Protein AF-A0A1J5GY07-F1 (afdb_monomer_lite)

Secondary structure (DSSP, 8-state):
-PPP--HHHHHHHHHHHHHHHS--TT----SEEEEEE-TTS-HHHHHHHHHHHHT--PEEEEHHHHH-GGGS-HHHHHHHHHHHHHHHHHHH-S---EEEE--SSSEEEEEE----S----

Radius of gyration: 14.91 Å; chains: 1; bounding box: 39×32×34 Å

Foldseek 3Di:
DDDDADPVLLVVVVCLQVVQADDDPPDDRDQKDWDWDFPPPCNVVNVVVSCVVQVEDEAEDEVCCLPDPVVPHSVVVVVVSLVVQLVCCQPVVDAYWHWYAYPDGIRTRTTRGRGYDDPPD

Sequence (121 aa):
MSYYISPRFLDKLAVHLVKNFMRLPNVSVPLLLGIHGGKGEGKSFQCELAFKKLGIDPIRMSGGEMASPDAGDPARLLRMRYREAAALVKVRGKMCALLINMMNRFASLSMRLVLRGCHYD

pLDDT: mean 77.96, std 18.26, range [32.28, 95.75]

Structure (mmCIF, N/CA/C/O backbone):
data_AF-A0A1J5GY07-F1
#
_entry.id   AF-A0A1J5GY07-F1
#
loop_
_atom_site.group_PDB
_atom_site.id
_atom_site.type_symbol
_atom_site.label_atom_id
_atom_site.label_alt_id
_atom_site.label_comp_id
_atom_site.label_asym_id
_atom_site.label_entity_id
_atom_site.label_seq_id
_atom_site.pdbx_PDB_ins_code
_atom_site.Cartn_x
_atom_site.Cartn_y
_atom_site.Cartn_z
_atom_site.occupancy
_atom_site.B_iso_or_equiv
_atom_site.auth_seq_id
_atom_site.auth_comp_id
_atom_site.auth_asym_id
_atom_site.auth_atom_id
_atom_site.pdbx_PDB_model_num
ATOM 1 N N . MET A 1 1 ? 14.319 7.790 15.979 1.00 54.88 1 MET A N 1
ATOM 2 C CA . MET A 1 1 ? 14.069 8.858 14.984 1.00 54.88 1 MET A CA 1
ATOM 3 C C . MET A 1 1 ? 12.589 8.890 14.647 1.00 54.88 1 MET A C 1
ATOM 5 O O . MET A 1 1 ? 12.035 7.839 14.347 1.00 54.88 1 MET A O 1
ATOM 9 N N . SER A 1 2 ? 11.953 10.059 14.744 1.00 82.06 2 SER A N 1
ATOM 10 C CA . SER A 1 2 ? 10.563 10.259 14.319 1.00 82.06 2 SER A CA 1
ATOM 11 C C . SER A 1 2 ? 10.570 10.800 12.891 1.00 82.06 2 SER A C 1
ATOM 13 O O . SER A 1 2 ? 11.166 11.844 12.640 1.00 82.06 2 SER A O 1
ATOM 15 N N . TYR A 1 3 ? 9.971 10.067 11.954 1.00 93.38 3 TYR A N 1
ATOM 16 C CA . TYR A 1 3 ? 9.820 10.513 10.571 1.00 93.38 3 TYR A CA 1
ATOM 17 C C . TYR A 1 3 ? 8.454 11.172 10.379 1.00 93.38 3 TYR A C 1
ATOM 19 O O . TYR A 1 3 ? 7.445 10.693 10.900 1.00 93.38 3 TYR A O 1
ATOM 27 N N . TYR A 1 4 ? 8.417 12.254 9.606 1.00 94.12 4 TYR A N 1
ATOM 28 C CA . TYR A 1 4 ? 7.178 12.944 9.265 1.00 94.12 4 TYR A CA 1
ATOM 29 C C . TYR A 1 4 ? 6.418 12.206 8.153 1.00 94.12 4 TYR A C 1
ATOM 31 O O . TYR A 1 4 ? 7.007 11.780 7.160 1.00 94.12 4 TYR A O 1
ATOM 39 N N . ILE A 1 5 ? 5.098 12.098 8.310 1.00 93.75 5 ILE A N 1
ATOM 40 C CA . ILE A 1 5 ? 4.174 11.610 7.282 1.00 93.75 5 ILE A CA 1
ATOM 41 C C . ILE A 1 5 ? 3.252 12.772 6.942 1.00 93.75 5 ILE A C 1
ATOM 43 O O . ILE A 1 5 ? 2.648 13.355 7.844 1.00 93.75 5 ILE A O 1
ATOM 47 N N . SER A 1 6 ? 3.119 13.096 5.657 1.00 94.19 6 SER A N 1
ATOM 48 C CA . SER A 1 6 ? 2.181 14.126 5.223 1.00 94.19 6 SER A CA 1
ATOM 49 C C . SER A 1 6 ? 0.751 13.725 5.617 1.00 94.19 6 SER A C 1
ATOM 51 O O . SER A 1 6 ? 0.307 12.643 5.219 1.00 94.19 6 SER A O 1
ATOM 53 N N . PRO A 1 7 ? -0.004 14.572 6.344 1.00 95.75 7 PRO A N 1
ATOM 54 C CA . PRO A 1 7 ? -1.378 14.268 6.738 1.00 95.75 7 PRO A CA 1
ATOM 55 C C . PRO A 1 7 ? -2.259 13.928 5.537 1.00 95.75 7 PRO A C 1
ATOM 57 O O . PRO A 1 7 ? -2.920 12.898 5.527 1.0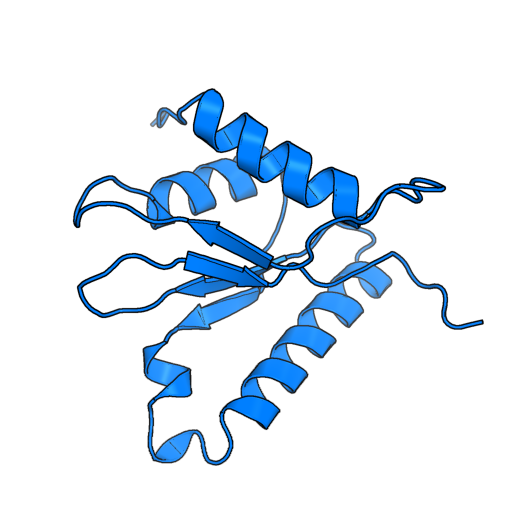0 95.75 7 PRO A O 1
ATOM 60 N N . ARG A 1 8 ? -2.152 14.707 4.451 1.00 94.38 8 ARG A N 1
ATOM 61 C CA . ARG A 1 8 ? -2.902 14.462 3.208 1.00 94.38 8 ARG A CA 1
ATOM 62 C C . ARG A 1 8 ? -2.603 13.093 2.600 1.00 94.38 8 ARG A C 1
ATOM 64 O O . ARG A 1 8 ? -3.497 12.457 2.048 1.00 94.38 8 ARG A O 1
ATOM 71 N N . PHE A 1 9 ? -1.347 12.657 2.675 1.00 91.62 9 PHE A N 1
ATOM 72 C CA . PHE A 1 9 ? -0.931 11.355 2.169 1.00 91.62 9 PHE A CA 1
ATOM 73 C C . PHE A 1 9 ? -1.519 10.225 3.014 1.00 91.62 9 PHE A C 1
ATOM 75 O O . PHE A 1 9 ? -2.118 9.295 2.473 1.00 91.62 9 PHE A O 1
ATOM 82 N N . LEU A 1 10 ? -1.385 10.341 4.339 1.00 94.00 10 LEU A N 1
ATOM 83 C CA . LEU A 1 10 ? -1.932 9.378 5.286 1.00 94.00 10 LEU A CA 1
ATOM 84 C C . LEU A 1 10 ? -3.451 9.265 5.144 1.00 94.00 10 LEU A C 1
ATOM 86 O O . LEU A 1 10 ? -3.954 8.152 5.055 1.00 94.00 10 LEU A O 1
ATOM 90 N N . ASP A 1 11 ? -4.160 10.390 5.049 1.00 95.06 11 ASP A N 1
ATOM 91 C CA . ASP A 1 11 ? -5.617 10.421 4.915 1.00 95.06 11 ASP A CA 1
ATOM 92 C C . ASP A 1 11 ? -6.074 9.720 3.637 1.00 95.06 11 ASP A C 1
ATOM 94 O O . ASP A 1 11 ? -6.954 8.861 3.672 1.00 95.06 11 ASP A O 1
ATOM 98 N N . LYS A 1 12 ? -5.454 10.032 2.492 1.00 92.31 12 LYS A N 1
ATOM 99 C CA . LYS A 1 12 ? -5.799 9.390 1.215 1.00 92.31 12 LYS A CA 1
ATOM 100 C C . LYS A 1 12 ? -5.547 7.885 1.252 1.00 92.31 12 LYS A C 1
ATOM 102 O O . LYS A 1 12 ? -6.405 7.123 0.806 1.00 92.31 12 LYS A O 1
ATOM 107 N N . LEU A 1 13 ? -4.407 7.463 1.799 1.00 90.81 13 LEU A N 1
ATOM 108 C CA . LEU A 1 13 ? -4.059 6.050 1.919 1.00 90.81 13 LEU A CA 1
ATOM 109 C C . LEU A 1 13 ? -5.014 5.318 2.874 1.00 90.81 13 LEU A C 1
ATOM 111 O O . LEU A 1 13 ? -5.564 4.279 2.516 1.00 90.81 13 LEU A O 1
ATOM 115 N N . ALA A 1 14 ? -5.244 5.875 4.063 1.00 92.19 14 ALA A N 1
ATOM 116 C CA . ALA A 1 14 ? -6.090 5.288 5.096 1.00 92.19 14 ALA A CA 1
ATOM 117 C C . ALA A 1 14 ? -7.553 5.195 4.648 1.00 92.19 14 ALA A C 1
ATOM 119 O O . ALA A 1 14 ? -8.166 4.140 4.786 1.00 92.19 14 ALA A O 1
ATOM 120 N N . 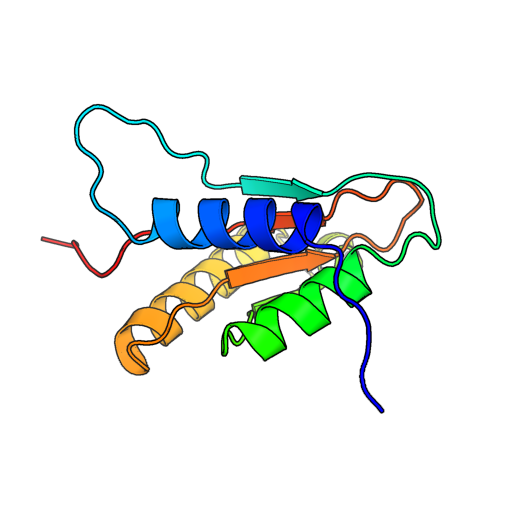VAL A 1 15 ? -8.104 6.251 4.040 1.00 93.12 15 VAL A N 1
ATOM 121 C CA . VAL A 1 15 ? -9.475 6.234 3.509 1.00 93.12 15 VAL A CA 1
ATOM 122 C C . VAL A 1 15 ? -9.621 5.184 2.410 1.00 93.12 15 VAL A C 1
ATOM 124 O O . VAL A 1 15 ? -10.616 4.462 2.393 1.00 93.12 15 VAL A O 1
ATOM 127 N N . HIS A 1 16 ? -8.642 5.063 1.506 1.00 90.44 16 HIS A N 1
ATOM 128 C CA . HIS A 1 16 ? -8.661 4.031 0.465 1.00 90.44 16 HIS A CA 1
ATOM 129 C C . HIS A 1 16 ? -8.645 2.620 1.057 1.00 90.44 16 HIS A C 1
ATOM 131 O O . HIS A 1 16 ? -9.443 1.775 0.652 1.00 90.44 16 HIS A O 1
ATOM 137 N N . LEU A 1 17 ? -7.767 2.383 2.036 1.00 88.44 17 LEU A N 1
ATOM 138 C CA . LEU A 1 17 ? -7.673 1.119 2.763 1.00 88.44 17 LEU A CA 1
ATOM 139 C C . LEU A 1 17 ? -9.012 0.767 3.410 1.00 88.44 17 LEU A C 1
ATOM 141 O O . LEU A 1 17 ? -9.626 -0.238 3.065 1.00 88.44 17 LEU A O 1
ATOM 145 N N . VAL A 1 18 ? -9.501 1.636 4.292 1.00 90.50 18 VAL A N 1
ATOM 146 C CA . VAL A 1 18 ? -10.700 1.397 5.099 1.00 90.50 18 VAL A CA 1
ATOM 147 C C . VAL A 1 18 ? -11.941 1.194 4.228 1.00 90.50 18 VAL A C 1
ATOM 149 O O . VAL A 1 18 ? -12.693 0.247 4.456 1.00 90.50 18 VAL A O 1
ATOM 152 N N . LYS A 1 19 ? -12.133 2.002 3.174 1.00 89.75 19 LYS A N 1
ATOM 153 C CA . LYS A 1 19 ? -13.276 1.843 2.255 1.00 89.75 19 LYS A CA 1
ATOM 154 C C . LYS A 1 19 ? -13.321 0.469 1.586 1.00 89.75 19 LYS A C 1
ATOM 156 O O . LYS A 1 19 ? -14.408 -0.029 1.326 1.00 89.75 19 LYS A O 1
ATOM 161 N N . ASN A 1 20 ? -12.171 -0.146 1.316 1.00 88.19 20 ASN A N 1
ATOM 162 C CA . ASN A 1 20 ? -12.105 -1.471 0.695 1.00 88.19 20 ASN A CA 1
ATOM 163 C C . ASN A 1 20 ? -12.406 -2.625 1.675 1.00 88.19 20 ASN A C 1
ATOM 165 O O . ASN A 1 20 ? -12.743 -3.726 1.230 1.00 88.19 20 ASN A O 1
ATOM 169 N N . PHE A 1 21 ? -12.307 -2.383 2.987 1.00 84.50 21 PHE A N 1
ATOM 170 C CA . PHE A 1 21 ? -12.676 -3.347 4.032 1.00 84.50 21 PHE A CA 1
ATOM 171 C C . PHE A 1 21 ? -14.107 -3.153 4.557 1.00 84.50 21 PHE A C 1
ATOM 173 O O . PHE A 1 21 ? -14.654 -4.063 5.174 1.00 84.50 21 PHE A O 1
ATOM 180 N N . MET A 1 22 ? -14.735 -2.004 4.295 1.00 86.25 22 MET A N 1
ATOM 181 C CA . MET A 1 22 ? -16.115 -1.716 4.690 1.00 86.25 22 MET A CA 1
ATOM 182 C C . MET A 1 22 ? -17.129 -2.132 3.617 1.00 86.25 22 MET A C 1
ATOM 184 O O . MET A 1 22 ? -16.893 -2.006 2.414 1.00 86.25 22 MET A O 1
ATOM 188 N N . ARG A 1 23 ? -18.316 -2.572 4.050 1.00 84.62 23 ARG A N 1
ATOM 189 C CA . ARG A 1 23 ? -19.468 -2.778 3.163 1.00 84.62 23 ARG A CA 1
ATOM 190 C C . ARG A 1 23 ? -20.271 -1.483 3.082 1.00 84.62 23 ARG A C 1
ATOM 192 O O . ARG A 1 23 ? -21.068 -1.187 3.963 1.00 84.62 23 ARG A O 1
ATOM 199 N N . LEU A 1 24 ? -20.045 -0.717 2.020 1.00 87.00 24 LEU A N 1
ATOM 200 C CA . LEU A 1 24 ? -20.752 0.536 1.763 1.00 87.00 24 LEU A CA 1
ATOM 201 C C . LEU A 1 24 ? -21.832 0.296 0.693 1.00 87.00 24 LEU A C 1
ATOM 203 O O . LEU A 1 24 ? -21.481 0.090 -0.472 1.00 87.00 24 LEU A O 1
ATOM 207 N N . PRO A 1 25 ? -23.130 0.260 1.048 1.00 90.44 25 PRO A N 1
ATOM 208 C CA . PRO A 1 25 ? -24.189 0.114 0.054 1.00 90.44 25 PRO A CA 1
ATOM 209 C C . PRO A 1 25 ? -24.200 1.331 -0.878 1.00 90.44 25 PRO A C 1
ATOM 211 O O . PRO A 1 25 ? -23.974 2.455 -0.438 1.00 90.44 25 PRO A O 1
ATOM 214 N N . ASN A 1 26 ? -24.463 1.104 -2.167 1.00 91.50 26 ASN A N 1
ATOM 215 C CA . ASN A 1 26 ? -24.570 2.149 -3.197 1.00 91.50 26 ASN A CA 1
ATOM 216 C C . ASN A 1 26 ? -23.297 2.988 -3.427 1.00 91.50 26 ASN A C 1
ATOM 218 O O . ASN A 1 26 ? -23.356 4.035 -4.069 1.00 91.50 26 ASN A O 1
ATOM 222 N N . VAL A 1 27 ? -22.136 2.531 -2.947 1.00 90.56 27 VAL A N 1
ATOM 223 C CA . VAL A 1 27 ? -20.846 3.194 -3.173 1.00 90.56 27 VAL A CA 1
ATOM 224 C C . VAL A 1 27 ? -19.899 2.240 -3.889 1.00 90.56 27 VAL A C 1
ATOM 226 O O . VAL A 1 27 ? -19.521 1.197 -3.357 1.00 90.56 27 VAL A O 1
ATOM 229 N N . SER A 1 28 ? -19.474 2.621 -5.094 1.00 88.62 28 SER A N 1
ATOM 230 C CA . SER A 1 28 ? -18.379 1.942 -5.788 1.00 88.62 28 SER A CA 1
ATOM 231 C C . SER A 1 28 ? -17.043 2.400 -5.203 1.00 88.62 28 SER A C 1
ATOM 233 O O . SER A 1 28 ? -16.755 3.598 -5.151 1.00 88.62 28 SER A O 1
ATOM 235 N N . VAL A 1 29 ? -16.232 1.451 -4.734 1.00 87.50 29 VAL A N 1
ATOM 236 C CA . VAL A 1 29 ? -14.911 1.722 -4.154 1.00 87.50 29 VAL A CA 1
ATOM 237 C C . VAL A 1 29 ? -13.838 1.275 -5.148 1.00 87.50 29 VAL A C 1
ATOM 239 O O . VAL A 1 29 ? -13.840 0.108 -5.548 1.00 87.50 29 VAL A O 1
ATOM 242 N N . PRO A 1 30 ? -12.907 2.159 -5.556 1.00 87.44 30 PRO A N 1
ATOM 243 C CA . PRO A 1 30 ? -11.812 1.762 -6.426 1.00 87.44 30 PRO A CA 1
ATOM 244 C C . PRO A 1 30 ? -10.891 0.782 -5.697 1.00 87.44 30 PRO A C 1
ATOM 246 O O . PRO A 1 30 ? -10.495 1.003 -4.551 1.00 87.44 30 PRO A O 1
ATOM 249 N N . LEU A 1 31 ? -10.517 -0.294 -6.386 1.00 84.62 31 LEU A N 1
ATOM 250 C CA . LEU A 1 31 ? -9.621 -1.303 -5.824 1.00 84.62 31 LEU A CA 1
ATOM 251 C C . LEU A 1 31 ? -8.151 -0.856 -5.841 1.00 84.62 31 LEU A C 1
ATOM 253 O O . LEU A 1 31 ? -7.360 -1.200 -4.960 1.00 84.62 31 LEU A O 1
ATOM 257 N N . LEU A 1 32 ? -7.787 -0.092 -6.870 1.00 84.12 32 LEU A N 1
ATOM 258 C CA . LEU A 1 32 ? -6.429 0.375 -7.113 1.00 84.12 32 LEU A CA 1
ATOM 259 C C . LEU A 1 32 ? -6.280 1.819 -6.637 1.00 84.12 32 LEU A C 1
ATOM 261 O O . LEU A 1 32 ? -7.106 2.666 -6.973 1.00 84.12 32 LEU A O 1
ATOM 265 N N . LEU A 1 33 ? -5.203 2.097 -5.905 1.00 85.88 33 LEU A N 1
ATOM 266 C CA . LEU A 1 33 ? -4.749 3.457 -5.625 1.00 85.88 33 LEU A CA 1
ATOM 267 C C . LEU A 1 33 ? -3.431 3.693 -6.357 1.00 85.88 33 LEU A C 1
ATOM 269 O O . LEU A 1 33 ? -2.423 3.069 -6.033 1.00 85.88 33 LEU A O 1
ATOM 273 N N . GLY A 1 34 ? -3.451 4.594 -7.336 1.00 87.25 34 GLY A N 1
ATOM 274 C CA . GLY A 1 34 ? -2.254 5.059 -8.028 1.00 87.25 34 GLY A CA 1
ATOM 275 C C . GLY A 1 34 ? -1.629 6.242 -7.294 1.00 87.25 34 GLY A C 1
ATOM 276 O O . GLY A 1 34 ? -2.264 7.287 -7.175 1.00 87.25 34 GLY A O 1
ATOM 277 N N . ILE A 1 35 ? -0.389 6.102 -6.827 1.00 85.44 35 ILE A N 1
ATOM 278 C CA . ILE A 1 35 ? 0.377 7.213 -6.243 1.00 85.44 35 ILE A CA 1
ATOM 279 C C . ILE A 1 35 ? 1.444 7.650 -7.238 1.00 85.44 35 ILE A C 1
ATOM 281 O O . ILE A 1 35 ? 2.348 6.876 -7.565 1.00 85.44 35 ILE A O 1
ATOM 285 N N . HIS A 1 36 ? 1.347 8.898 -7.690 1.00 82.44 36 HIS A N 1
ATOM 286 C CA . HIS A 1 36 ? 2.247 9.473 -8.682 1.00 82.44 36 HIS A CA 1
ATOM 287 C C . HIS A 1 36 ? 2.899 10.779 -8.228 1.00 82.44 36 HIS A C 1
ATOM 289 O O . HIS A 1 36 ? 2.441 11.420 -7.289 1.00 82.44 36 HIS A O 1
ATOM 295 N N . GLY A 1 37 ? 4.010 11.137 -8.879 1.00 81.94 37 GLY A N 1
ATOM 296 C CA . GLY A 1 37 ? 4.765 12.374 -8.638 1.00 81.94 37 GLY A CA 1
ATOM 297 C C . GLY A 1 37 ? 6.238 12.265 -9.060 1.00 81.94 37 GLY A C 1
ATOM 298 O O . GLY A 1 37 ? 6.679 11.186 -9.469 1.00 81.94 37 GLY A O 1
ATOM 299 N N . GLY A 1 38 ? 7.036 13.315 -8.880 1.00 79.75 38 GLY A N 1
ATOM 300 C CA . GLY A 1 38 ? 8.457 13.378 -9.247 1.00 79.75 38 GLY A CA 1
ATOM 301 C C . GLY A 1 38 ? 9.392 12.427 -8.478 1.00 79.75 38 GLY A C 1
ATOM 302 O O . GLY A 1 38 ? 9.123 11.983 -7.358 1.00 79.75 38 GLY A O 1
ATOM 303 N N . LYS A 1 39 ? 10.532 12.064 -9.074 1.00 80.00 39 LYS A N 1
ATOM 304 C CA . LYS A 1 39 ? 11.548 11.233 -8.400 1.00 80.00 39 LYS A CA 1
ATOM 305 C C . LYS A 1 39 ? 12.053 11.944 -7.134 1.00 80.00 39 LYS A C 1
ATOM 307 O O . LYS A 1 39 ? 12.309 13.137 -7.164 1.00 80.00 39 LYS A O 1
ATOM 312 N N . GLY A 1 40 ? 12.216 11.206 -6.034 1.00 82.62 40 GLY A N 1
ATOM 313 C CA . GLY A 1 40 ? 12.762 11.748 -4.779 1.00 82.62 40 GLY A CA 1
ATOM 314 C C . GLY A 1 40 ? 11.739 12.341 -3.801 1.00 82.62 40 GLY A C 1
ATOM 315 O O . GLY A 1 40 ? 12.088 12.587 -2.658 1.00 82.62 40 GLY A O 1
ATOM 316 N N . GLU A 1 41 ? 10.460 12.459 -4.165 1.00 84.31 41 GLU A N 1
ATOM 317 C CA . GLU A 1 41 ? 9.401 12.986 -3.273 1.00 84.31 41 GLU A CA 1
ATOM 318 C C . GLU A 1 41 ? 8.992 12.048 -2.117 1.00 84.31 41 GLU A C 1
ATOM 320 O O . GLU A 1 41 ? 8.040 12.310 -1.385 1.00 84.31 41 GLU A O 1
ATOM 325 N N . GLY A 1 42 ? 9.653 10.898 -1.978 1.00 86.06 42 GLY A N 1
ATOM 326 C CA . GLY A 1 42 ? 9.419 9.995 -0.853 1.00 86.06 42 GLY A CA 1
ATOM 327 C C . GLY A 1 42 ? 8.087 9.238 -0.869 1.00 86.06 42 GLY A C 1
ATOM 328 O O . GLY A 1 42 ? 7.672 8.785 0.184 1.00 86.06 42 GLY A O 1
ATOM 329 N N . LYS A 1 43 ? 7.412 9.039 -2.012 1.00 86.69 43 LYS A N 1
ATOM 330 C CA . LYS A 1 43 ? 6.132 8.285 -2.082 1.00 86.69 43 LYS A CA 1
ATOM 331 C C . LYS A 1 43 ? 6.202 6.886 -1.471 1.00 86.69 43 LYS A C 1
ATOM 333 O O . LYS A 1 43 ? 5.385 6.550 -0.619 1.00 86.69 43 LYS A O 1
ATOM 338 N N . SER A 1 44 ? 7.173 6.078 -1.904 1.00 85.62 44 SER A N 1
ATOM 339 C CA . SER A 1 44 ? 7.346 4.718 -1.385 1.00 85.62 44 SER A CA 1
ATOM 340 C C . SER A 1 44 ? 7.689 4.776 0.103 1.00 85.62 44 SER A C 1
ATOM 342 O O . SER A 1 44 ? 7.073 4.080 0.895 1.00 85.62 44 SER A O 1
ATOM 344 N N . PHE A 1 45 ? 8.567 5.699 0.505 1.00 89.50 45 PHE A N 1
ATOM 345 C CA . PHE A 1 45 ? 8.932 5.900 1.908 1.00 89.50 45 PHE A CA 1
ATOM 346 C C . PHE A 1 45 ? 7.742 6.333 2.784 1.00 89.50 45 PHE A C 1
ATOM 348 O O . PHE A 1 45 ? 7.548 5.798 3.869 1.00 89.50 45 PHE A O 1
ATOM 355 N N . GLN A 1 46 ? 6.887 7.242 2.309 1.00 90.94 46 GLN A N 1
ATOM 356 C CA . GLN A 1 46 ? 5.673 7.639 3.021 1.00 90.94 46 GLN A CA 1
ATOM 357 C C . GLN A 1 46 ? 4.650 6.502 3.095 1.00 90.94 46 GLN A C 1
ATOM 359 O O . GLN A 1 46 ? 3.988 6.376 4.123 1.00 90.94 46 GLN A O 1
ATOM 364 N N . CYS A 1 47 ? 4.550 5.640 2.073 1.00 90.19 47 CYS A N 1
ATOM 365 C CA . CYS A 1 47 ? 3.748 4.415 2.170 1.00 90.19 47 CYS A CA 1
ATOM 366 C C . CYS A 1 47 ? 4.248 3.514 3.291 1.00 90.19 47 CYS A C 1
ATOM 368 O O . CYS A 1 47 ? 3.444 3.067 4.100 1.00 90.19 47 CYS A O 1
ATOM 370 N N . GLU A 1 48 ? 5.561 3.293 3.379 1.00 89.50 48 GLU A N 1
ATOM 371 C CA . GLU A 1 48 ? 6.155 2.475 4.440 1.00 89.50 48 GLU A CA 1
ATOM 372 C C . GLU A 1 48 ? 5.827 2.995 5.830 1.00 89.50 48 GLU A C 1
ATOM 374 O O . GLU A 1 48 ? 5.366 2.254 6.701 1.00 89.50 48 GLU A O 1
ATOM 379 N N . LEU A 1 49 ? 6.031 4.294 6.034 1.00 92.12 49 LEU A N 1
ATOM 380 C CA . LEU A 1 49 ? 5.740 4.928 7.309 1.00 92.12 49 LEU A CA 1
ATOM 381 C C . LEU A 1 49 ? 4.249 4.855 7.645 1.00 92.12 49 LEU A C 1
ATOM 383 O O . LEU A 1 49 ? 3.895 4.611 8.798 1.00 92.12 49 LEU A O 1
ATOM 387 N N . ALA A 1 50 ? 3.376 5.030 6.652 1.00 92.19 50 ALA A N 1
ATOM 388 C CA . ALA A 1 50 ? 1.938 4.945 6.844 1.00 92.19 50 ALA A CA 1
ATOM 389 C C . ALA A 1 50 ? 1.483 3.513 7.165 1.00 92.19 50 ALA A C 1
ATOM 391 O O . ALA A 1 50 ? 0.732 3.329 8.118 1.00 92.19 50 ALA A O 1
ATOM 392 N N . PHE A 1 51 ? 1.981 2.492 6.462 1.00 91.00 51 PHE A N 1
ATOM 393 C CA . PHE A 1 51 ? 1.688 1.090 6.779 1.00 91.00 51 PHE A CA 1
ATOM 394 C C . PHE A 1 51 ? 2.177 0.706 8.172 1.00 91.00 51 PHE A C 1
ATOM 396 O O . PHE A 1 51 ? 1.417 0.126 8.946 1.00 91.00 51 PHE A O 1
ATOM 403 N N . LYS A 1 52 ? 3.396 1.123 8.537 1.00 92.19 52 LYS A N 1
ATOM 404 C CA . LYS A 1 52 ? 3.935 0.928 9.885 1.00 92.19 52 LYS A CA 1
ATOM 405 C C . LYS A 1 52 ? 3.068 1.607 10.947 1.00 92.19 52 LYS A C 1
ATOM 407 O O . LYS A 1 52 ? 2.797 1.003 11.980 1.00 92.19 52 LYS A O 1
ATOM 412 N N . LYS A 1 53 ? 2.603 2.835 10.690 1.00 92.75 53 LYS A N 1
ATOM 413 C CA . LYS A 1 53 ? 1.716 3.582 11.598 1.00 92.75 53 LYS A CA 1
ATOM 414 C C . LYS A 1 53 ? 0.329 2.944 11.727 1.00 92.75 53 LYS A C 1
ATOM 416 O O . LYS A 1 53 ? -0.248 2.987 12.805 1.00 92.75 53 LYS A O 1
ATOM 421 N N . LEU A 1 54 ? -0.191 2.356 10.650 1.00 89.81 54 LEU A N 1
ATOM 422 C CA . LEU A 1 54 ? -1.490 1.674 10.617 1.00 89.81 54 LEU A CA 1
ATOM 423 C C . LEU A 1 54 ? -1.419 0.202 11.067 1.00 89.81 54 LEU A C 1
ATOM 425 O O . LEU A 1 54 ? -2.456 -0.449 11.158 1.00 89.81 54 LEU A O 1
ATOM 429 N N . GLY A 1 55 ? -0.224 -0.336 11.336 1.00 90.12 55 GLY A N 1
ATOM 430 C CA . GLY A 1 55 ? -0.035 -1.738 11.723 1.00 90.12 55 GLY A CA 1
ATOM 431 C C . GLY A 1 55 ? -0.355 -2.739 10.606 1.00 90.12 55 GLY A C 1
ATOM 432 O O . GLY A 1 55 ? -0.769 -3.863 10.889 1.00 90.12 55 GLY A O 1
ATOM 433 N N . ILE A 1 56 ? -0.194 -2.327 9.347 1.00 87.75 56 ILE A N 1
ATOM 434 C CA . ILE A 1 56 ? -0.480 -3.127 8.151 1.00 87.75 56 ILE A CA 1
ATOM 435 C C . ILE A 1 56 ? 0.831 -3.686 7.605 1.00 87.75 56 ILE A C 1
ATOM 437 O O . ILE A 1 56 ? 1.803 -2.950 7.448 1.00 87.75 56 ILE A O 1
ATOM 441 N N . ASP A 1 57 ? 0.836 -4.974 7.278 1.00 84.81 57 ASP A N 1
ATOM 442 C CA . ASP A 1 57 ? 1.973 -5.661 6.664 1.00 84.81 57 ASP A CA 1
ATOM 443 C C . ASP A 1 57 ? 1.665 -5.915 5.177 1.00 84.81 57 ASP A C 1
ATOM 445 O O . ASP A 1 57 ? 0.846 -6.790 4.871 1.00 84.81 57 ASP A O 1
ATOM 449 N N . PRO A 1 58 ? 2.198 -5.104 4.242 1.00 86.50 58 PRO A N 1
ATOM 450 C CA . PRO A 1 58 ? 1.893 -5.251 2.828 1.00 86.50 58 PRO A CA 1
ATOM 451 C C . PRO A 1 58 ? 2.723 -6.368 2.179 1.00 86.50 58 PRO A C 1
ATOM 453 O O . PRO A 1 58 ? 3.938 -6.446 2.363 1.00 86.50 58 PRO A O 1
ATOM 456 N N . ILE A 1 59 ? 2.097 -7.154 1.301 1.00 87.88 59 ILE A N 1
ATOM 457 C CA . ILE A 1 59 ? 2.832 -7.966 0.327 1.00 87.88 59 ILE A CA 1
ATOM 458 C C . ILE A 1 59 ? 3.456 -7.020 -0.693 1.00 87.88 59 ILE A C 1
ATOM 460 O O . ILE A 1 59 ? 2.774 -6.172 -1.268 1.00 87.88 59 ILE A O 1
ATOM 464 N N . ARG A 1 60 ? 4.758 -7.157 -0.926 1.00 85.38 60 ARG A N 1
ATOM 465 C CA . ARG A 1 60 ? 5.512 -6.306 -1.849 1.00 85.38 60 ARG A CA 1
ATOM 466 C C . ARG A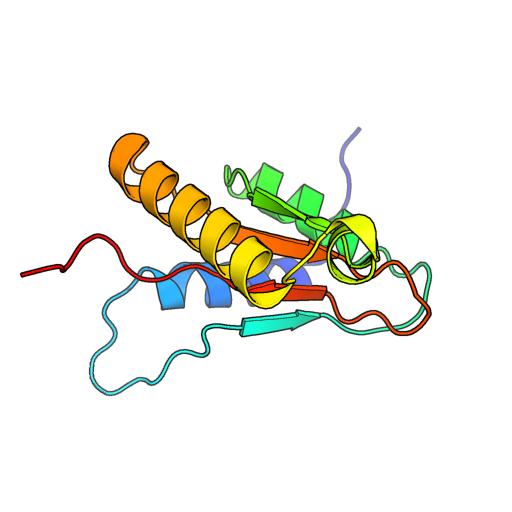 1 60 ? 5.747 -7.031 -3.158 1.00 85.38 60 ARG A C 1
ATOM 468 O O . ARG A 1 60 ? 6.043 -8.220 -3.167 1.00 85.38 60 ARG A O 1
ATOM 475 N N . MET A 1 61 ? 5.672 -6.280 -4.243 1.00 83.75 61 MET A N 1
ATOM 476 C CA . MET A 1 61 ? 6.089 -6.717 -5.566 1.00 83.75 61 MET A CA 1
ATOM 477 C C . MET A 1 61 ? 6.846 -5.576 -6.235 1.00 83.75 61 MET A C 1
ATOM 479 O O . MET A 1 61 ? 6.383 -4.432 -6.236 1.00 83.75 61 MET A O 1
ATOM 483 N N . SER A 1 62 ? 8.013 -5.861 -6.805 1.00 81.31 62 SER A N 1
ATOM 484 C CA . SER A 1 62 ? 8.708 -4.884 -7.639 1.00 81.31 62 SER A CA 1
ATOM 485 C C . SER A 1 62 ? 8.234 -4.968 -9.094 1.00 81.31 62 SER A C 1
ATOM 487 O O . SER A 1 62 ? 7.912 -6.033 -9.611 1.00 81.31 62 SER A O 1
ATOM 489 N N . GLY A 1 63 ? 8.230 -3.837 -9.798 1.00 73.06 63 GLY A N 1
ATOM 490 C CA . GLY A 1 63 ? 8.006 -3.819 -11.244 1.00 73.06 63 GLY A CA 1
ATOM 491 C C . GLY A 1 63 ? 9.107 -4.558 -12.011 1.00 73.06 63 GLY A C 1
ATOM 492 O O . GLY A 1 63 ? 8.857 -5.054 -13.102 1.00 73.06 63 GLY A O 1
ATOM 493 N N . GLY A 1 64 ? 10.306 -4.676 -11.423 1.00 73.25 64 GLY A N 1
ATOM 494 C CA . GLY A 1 64 ? 11.397 -5.483 -11.972 1.00 73.25 64 GLY A CA 1
ATOM 495 C C . GLY A 1 64 ? 11.072 -6.978 -11.979 1.00 73.25 64 GLY A C 1
ATOM 496 O O . GLY A 1 64 ? 11.299 -7.632 -12.988 1.00 73.25 64 GLY A O 1
ATOM 497 N N . GLU A 1 65 ? 10.454 -7.498 -10.913 1.00 73.44 65 GLU A N 1
ATOM 498 C CA . GLU A 1 65 ? 9.958 -8.884 -10.873 1.00 73.44 65 GLU A CA 1
ATOM 499 C C . GLU A 1 65 ? 8.897 -9.153 -11.940 1.00 73.44 65 GLU A C 1
ATOM 501 O O . GLU A 1 65 ? 8.836 -10.254 -12.467 1.00 73.44 65 GLU A O 1
ATOM 506 N N . MET A 1 66 ? 8.067 -8.164 -12.276 1.00 72.06 66 MET A N 1
ATOM 507 C CA . MET A 1 66 ? 7.044 -8.320 -13.315 1.00 72.06 66 MET A CA 1
ATOM 508 C C . MET A 1 66 ? 7.610 -8.237 -14.736 1.00 72.06 66 MET A C 1
ATOM 510 O O . MET A 1 66 ? 7.021 -8.793 -15.656 1.00 72.06 66 MET A O 1
ATOM 514 N N . ALA A 1 67 ? 8.707 -7.505 -14.924 1.00 69.00 67 ALA A N 1
ATOM 515 C CA . ALA A 1 67 ? 9.327 -7.290 -16.229 1.00 69.00 67 ALA A CA 1
ATOM 516 C C . ALA A 1 67 ? 10.444 -8.298 -16.543 1.00 69.00 67 ALA A C 1
ATOM 518 O O . ALA A 1 67 ? 10.987 -8.271 -17.646 1.00 69.00 67 ALA A O 1
ATOM 519 N N . SER A 1 68 ? 10.812 -9.157 -15.586 1.00 70.50 68 SER A N 1
ATOM 520 C CA . SER A 1 68 ? 11.853 -10.158 -15.799 1.00 70.50 68 SER A CA 1
ATOM 521 C C . SER A 1 68 ? 11.390 -11.214 -16.813 1.00 70.50 68 SER A C 1
ATOM 523 O O . SER A 1 68 ? 10.285 -11.741 -16.660 1.00 70.50 68 SER A O 1
ATOM 525 N N . PRO A 1 69 ? 12.229 -11.592 -17.796 1.00 66.88 69 PRO A N 1
ATOM 526 C CA . PRO A 1 69 ? 11.965 -12.744 -18.661 1.00 66.88 69 PRO A CA 1
ATOM 527 C C . PRO A 1 69 ? 11.756 -14.034 -17.851 1.00 66.88 69 PRO A C 1
ATOM 529 O O . PRO A 1 69 ? 10.958 -14.889 -18.229 1.00 66.88 69 PRO A O 1
ATOM 532 N N . ASP A 1 70 ? 12.412 -14.133 -16.691 1.00 67.44 70 ASP A N 1
ATOM 533 C CA . ASP A 1 70 ? 12.345 -15.287 -15.790 1.00 67.44 70 ASP A CA 1
ATOM 534 C C . ASP A 1 70 ? 11.031 -15.355 -14.996 1.00 67.44 70 ASP A C 1
ATOM 536 O O . ASP A 1 70 ? 10.714 -16.378 -14.387 1.00 67.44 70 ASP A O 1
ATOM 540 N N . ALA A 1 71 ? 10.235 -14.279 -14.989 1.00 63.41 71 ALA A N 1
ATOM 541 C CA . ALA A 1 71 ? 8.940 -14.253 -14.310 1.00 63.41 71 ALA A CA 1
ATOM 542 C C . ALA A 1 71 ? 7.899 -15.160 -14.992 1.00 63.41 71 ALA A C 1
ATOM 544 O O . ALA A 1 71 ? 6.876 -15.510 -14.387 1.00 63.41 71 ALA A O 1
ATOM 545 N N . GLY A 1 72 ? 8.159 -15.552 -16.245 1.00 74.56 72 GLY A N 1
ATOM 546 C CA . GLY A 1 72 ? 7.248 -16.326 -17.077 1.00 74.56 72 GLY A CA 1
ATOM 547 C C . GLY A 1 72 ? 5.993 -15.520 -17.409 1.00 74.56 72 GLY A C 1
ATOM 548 O O . GLY A 1 72 ? 5.993 -14.725 -18.342 1.00 74.56 72 GLY A O 1
ATOM 549 N N . ASP A 1 73 ? 4.925 -15.716 -16.627 1.00 82.00 73 ASP A N 1
ATOM 550 C CA . ASP A 1 73 ? 3.656 -14.995 -16.782 1.00 82.00 73 ASP A CA 1
ATOM 551 C C . ASP A 1 73 ? 3.470 -13.946 -15.660 1.00 82.00 73 ASP A C 1
ATOM 553 O O . ASP A 1 73 ? 3.131 -14.306 -14.519 1.00 82.00 73 ASP A O 1
ATOM 557 N N . PRO A 1 74 ? 3.627 -12.640 -15.957 1.00 78.50 74 PRO A N 1
ATOM 558 C CA . PRO A 1 74 ? 3.466 -11.575 -14.968 1.00 78.50 74 PRO A CA 1
ATOM 559 C C . PRO A 1 74 ? 2.037 -11.488 -14.418 1.00 78.50 74 PRO A C 1
ATOM 561 O O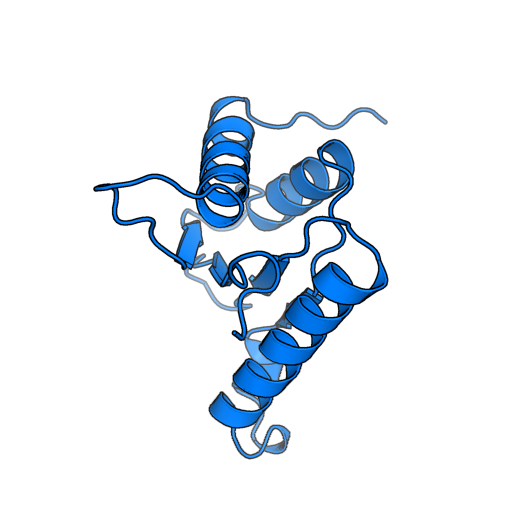 . PRO A 1 74 ? 1.835 -11.098 -13.262 1.00 78.50 74 PRO A O 1
ATOM 564 N N . ALA A 1 75 ? 1.026 -11.892 -15.195 1.00 80.88 75 ALA A N 1
ATOM 565 C CA . ALA A 1 75 ? -0.352 -11.928 -14.724 1.00 80.88 75 ALA A CA 1
ATOM 566 C C . ALA A 1 75 ? -0.551 -13.042 -13.688 1.00 80.88 75 ALA A C 1
ATOM 568 O O . ALA A 1 75 ? -1.258 -12.842 -12.692 1.00 80.88 75 ALA A O 1
ATOM 569 N N . ARG A 1 76 ? 0.101 -14.197 -13.875 1.00 83.88 76 ARG A N 1
ATOM 570 C CA . ARG A 1 76 ? 0.105 -15.291 -12.895 1.00 83.88 76 ARG A CA 1
ATOM 571 C C . ARG A 1 76 ? 0.778 -14.871 -11.594 1.00 83.88 76 ARG A C 1
ATOM 573 O O . ARG A 1 76 ? 0.208 -15.109 -10.528 1.00 83.88 76 ARG A O 1
ATOM 580 N N . LEU A 1 77 ? 1.932 -14.207 -11.668 1.00 84.06 77 LEU A N 1
ATOM 581 C CA . LEU A 1 77 ? 2.642 -13.705 -10.487 1.00 84.06 77 LEU A CA 1
ATOM 582 C C . LEU A 1 77 ? 1.775 -12.713 -9.694 1.00 84.06 77 LEU A C 1
ATOM 584 O O . LEU A 1 77 ? 1.621 -12.847 -8.478 1.00 84.06 77 LEU A O 1
ATOM 588 N N . LEU A 1 78 ? 1.125 -11.774 -10.388 1.00 84.31 78 LEU A N 1
ATOM 589 C CA . LEU A 1 78 ? 0.206 -10.819 -9.771 1.00 84.31 78 LEU A CA 1
ATOM 590 C C . LEU A 1 78 ? -0.962 -11.518 -9.061 1.00 84.31 78 LEU A C 1
ATOM 592 O O . LEU A 1 78 ? -1.282 -11.186 -7.920 1.00 84.31 78 LEU A O 1
ATOM 596 N N . ARG A 1 79 ? -1.588 -12.509 -9.709 1.00 85.69 79 ARG A N 1
ATOM 597 C CA . ARG A 1 79 ? -2.684 -13.297 -9.117 1.00 85.69 79 ARG A CA 1
ATOM 598 C C . ARG A 1 79 ? -2.224 -14.112 -7.908 1.00 85.69 79 ARG A C 1
ATOM 600 O O . ARG A 1 79 ? -2.980 -14.232 -6.947 1.00 85.69 79 ARG A O 1
ATOM 607 N N . MET A 1 80 ? -1.010 -14.656 -7.942 1.00 88.19 80 MET A N 1
ATOM 608 C CA . MET A 1 80 ? -0.436 -15.420 -6.835 1.00 88.19 80 MET A CA 1
ATOM 609 C C . MET A 1 80 ? -0.264 -14.539 -5.595 1.00 88.19 80 MET A C 1
ATOM 611 O O . MET A 1 80 ? -0.832 -14.852 -4.550 1.00 88.19 80 MET A O 1
ATOM 615 N N . ARG A 1 81 ? 0.422 -13.397 -5.723 1.00 87.19 81 ARG A N 1
ATOM 616 C CA . ARG A 1 81 ? 0.626 -12.461 -4.602 1.00 87.19 81 ARG A CA 1
ATOM 617 C C . ARG A 1 81 ? -0.679 -11.862 -4.090 1.00 87.19 81 ARG A C 1
ATOM 619 O O . ARG A 1 81 ? -0.845 -11.637 -2.897 1.00 87.19 81 ARG A O 1
ATOM 626 N N . TYR A 1 82 ? -1.633 -11.645 -4.990 1.00 86.50 82 TYR A N 1
ATOM 627 C CA . TYR A 1 82 ? -2.977 -11.213 -4.625 1.00 86.50 82 TYR A CA 1
ATOM 628 C C . TYR A 1 82 ? -3.679 -12.236 -3.715 1.00 86.50 82 TYR A C 1
ATOM 630 O O . TYR A 1 82 ? -4.253 -11.869 -2.692 1.00 86.50 82 TYR A O 1
ATOM 638 N N . ARG A 1 83 ? -3.612 -13.530 -4.060 1.00 87.44 83 ARG A N 1
ATOM 639 C CA . ARG A 1 83 ? -4.179 -14.616 -3.241 1.00 87.44 83 ARG A CA 1
ATOM 640 C C . ARG A 1 83 ? -3.436 -14.799 -1.920 1.00 87.44 83 ARG A C 1
ATOM 642 O O . ARG A 1 83 ? -4.081 -15.050 -0.909 1.00 87.44 83 ARG A O 1
ATOM 649 N N . GLU A 1 84 ? -2.116 -14.637 -1.924 1.00 88.69 84 GLU A N 1
ATOM 650 C CA . GLU A 1 84 ? -1.283 -14.645 -0.716 1.00 88.69 84 GLU A CA 1
ATOM 651 C C . GLU A 1 84 ? -1.747 -13.566 0.275 1.00 88.69 84 GLU A C 1
ATOM 653 O O . GLU A 1 84 ? -2.048 -13.873 1.428 1.00 88.69 84 GLU A O 1
ATOM 658 N N . ALA A 1 85 ? -1.926 -12.326 -0.194 1.00 86.00 85 ALA A N 1
ATOM 659 C CA . ALA A 1 85 ? -2.446 -11.235 0.629 1.00 86.00 85 ALA A CA 1
ATOM 660 C C . ALA A 1 85 ? -3.850 -11.545 1.183 1.00 86.00 85 ALA A C 1
ATOM 662 O O . ALA A 1 85 ? -4.100 -11.353 2.372 1.00 86.00 85 ALA A O 1
ATOM 663 N N . ALA A 1 86 ? -4.755 -12.081 0.357 1.00 84.69 86 ALA A N 1
ATOM 664 C CA . ALA A 1 86 ? -6.101 -12.464 0.796 1.00 84.69 86 ALA A CA 1
ATOM 665 C C . ALA A 1 86 ? -6.080 -13.564 1.874 1.00 84.69 86 ALA A C 1
ATOM 667 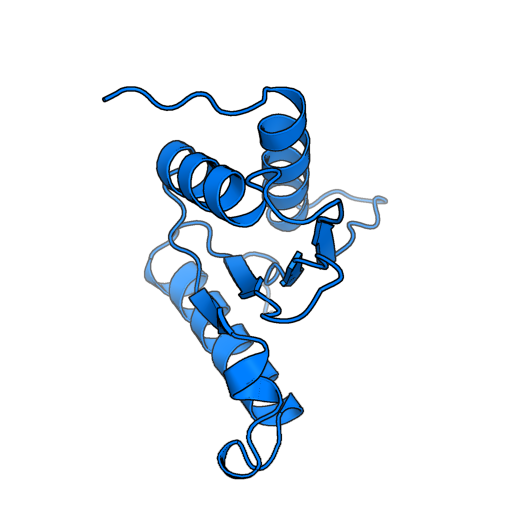O O . ALA A 1 86 ? -6.816 -13.492 2.860 1.00 84.69 86 ALA A O 1
ATOM 668 N N . ALA A 1 87 ? -5.214 -14.568 1.714 1.00 86.56 87 ALA A N 1
ATOM 669 C CA . ALA A 1 87 ? -5.040 -15.630 2.698 1.00 86.56 87 ALA A CA 1
ATOM 670 C C . ALA A 1 87 ? -4.517 -15.076 4.031 1.00 86.56 87 ALA A C 1
ATOM 672 O O . ALA A 1 87 ? -5.017 -15.460 5.087 1.00 86.56 87 ALA A O 1
ATOM 673 N N . LEU A 1 88 ? -3.582 -14.121 3.998 1.00 85.81 88 LEU A N 1
ATOM 674 C CA . LEU A 1 88 ? -3.084 -13.462 5.207 1.00 85.81 88 LEU A CA 1
ATOM 675 C C . LEU A 1 88 ? -4.172 -12.680 5.942 1.00 85.81 88 LEU A C 1
ATOM 677 O O . LEU A 1 88 ? -4.234 -12.769 7.166 1.00 85.81 88 LEU A O 1
ATOM 681 N N . VAL A 1 89 ? -5.051 -11.968 5.227 1.00 85.81 89 VAL A N 1
ATOM 682 C CA . VAL A 1 89 ? -6.202 -11.290 5.851 1.00 85.81 89 VAL A CA 1
ATOM 683 C C . VAL A 1 89 ? -7.100 -12.304 6.555 1.00 85.81 89 VAL A C 1
ATOM 685 O O . VAL A 1 89 ? -7.478 -12.091 7.706 1.00 85.81 89 VAL A O 1
ATOM 688 N N . LYS A 1 90 ? -7.397 -13.430 5.895 1.00 84.69 90 LYS A N 1
ATOM 689 C CA . LYS A 1 90 ? -8.258 -14.486 6.443 1.00 84.69 90 LYS A CA 1
ATOM 690 C C . LYS A 1 90 ? -7.651 -15.167 7.673 1.00 84.69 90 LYS A C 1
ATOM 692 O O . LYS A 1 90 ? -8.365 -15.410 8.636 1.00 84.69 90 LYS A O 1
ATOM 697 N N . VAL A 1 91 ? -6.353 -15.475 7.642 1.00 87.88 91 VAL A N 1
ATOM 698 C CA . VAL A 1 91 ? -5.669 -16.222 8.712 1.00 87.88 91 VAL A CA 1
ATOM 699 C C . VAL A 1 91 ? -5.286 -15.320 9.884 1.00 87.88 91 VAL A C 1
ATOM 701 O O . VAL A 1 91 ? -5.464 -15.702 11.035 1.00 87.88 91 VAL A O 1
ATOM 704 N N . ARG A 1 92 ? -4.744 -14.124 9.616 1.00 85.19 92 ARG A N 1
ATOM 705 C CA . ARG A 1 92 ? -4.249 -13.215 10.665 1.00 85.19 92 ARG A CA 1
ATOM 706 C C . ARG A 1 92 ? -5.327 -12.280 11.215 1.00 85.19 92 ARG A C 1
ATOM 708 O O . ARG A 1 92 ? -5.087 -11.653 12.242 1.00 85.19 92 ARG A O 1
ATOM 715 N N . GLY A 1 93 ? -6.457 -12.115 10.520 1.00 82.62 93 GLY A N 1
ATOM 716 C CA . GLY A 1 93 ? -7.515 -11.172 10.903 1.00 82.62 93 GLY A CA 1
ATOM 717 C C . GLY A 1 93 ? -7.081 -9.700 10.864 1.00 82.62 93 GLY A C 1
ATOM 718 O O . GLY A 1 93 ? -7.701 -8.855 11.504 1.00 82.62 93 GLY A O 1
ATOM 719 N N . LYS A 1 94 ? -5.996 -9.380 10.147 1.00 83.25 94 LYS A N 1
ATOM 720 C CA . LYS A 1 94 ? -5.446 -8.022 10.015 1.00 83.25 94 LYS A CA 1
ATOM 721 C C . LYS A 1 94 ? -5.555 -7.547 8.573 1.00 83.25 94 LYS A C 1
ATOM 723 O O . LYS A 1 94 ? -5.439 -8.343 7.644 1.00 83.25 94 LYS A O 1
ATOM 728 N N . MET A 1 95 ? -5.741 -6.240 8.390 1.00 83.81 95 MET A N 1
ATOM 729 C CA . MET A 1 95 ? -5.712 -5.626 7.063 1.00 83.81 95 MET A CA 1
ATOM 730 C C . MET A 1 95 ? -4.361 -5.894 6.387 1.00 83.81 95 MET A C 1
ATOM 732 O O . MET A 1 95 ? -3.308 -5.769 7.011 1.00 83.81 95 MET A O 1
ATOM 736 N N . CYS A 1 96 ? -4.402 -6.234 5.101 1.00 87.44 96 CYS A N 1
ATOM 737 C CA . CYS A 1 96 ? -3.230 -6.441 4.258 1.00 87.44 96 CYS A CA 1
ATOM 738 C C . CYS A 1 96 ? -3.434 -5.725 2.917 1.00 87.44 96 CYS A C 1
ATOM 740 O O . CYS A 1 96 ? -4.561 -5.484 2.479 1.00 87.44 96 CYS A O 1
ATOM 742 N N . ALA A 1 97 ? -2.328 -5.372 2.272 1.00 86.88 97 ALA A N 1
ATOM 743 C CA . ALA A 1 97 ? -2.284 -4.660 1.005 1.00 86.88 97 ALA A CA 1
ATOM 744 C C . ALA A 1 97 ? -1.271 -5.332 0.075 1.00 86.88 97 ALA A C 1
ATOM 746 O O . ALA A 1 97 ? -0.246 -5.805 0.552 1.00 86.88 97 ALA A O 1
ATOM 747 N N . LEU A 1 98 ? -1.506 -5.323 -1.239 1.00 88.12 98 LEU A N 1
ATOM 748 C CA . LEU A 1 98 ? -0.452 -5.615 -2.210 1.00 88.12 98 LEU A CA 1
ATOM 749 C C . LEU A 1 98 ? 0.111 -4.289 -2.744 1.00 88.12 98 LEU A C 1
ATOM 751 O O . LEU A 1 98 ? -0.575 -3.488 -3.386 1.00 88.12 98 LEU A O 1
ATOM 755 N N . LEU A 1 99 ? 1.383 -4.059 -2.441 1.00 88.06 99 LEU A N 1
ATOM 756 C CA . LEU A 1 99 ? 2.150 -2.886 -2.820 1.00 88.06 99 LEU A CA 1
ATOM 757 C C . LEU A 1 99 ? 3.025 -3.214 -4.032 1.00 88.06 99 LEU A C 1
ATOM 759 O O . LEU A 1 99 ? 3.974 -3.989 -3.917 1.00 88.06 99 LEU A O 1
ATOM 763 N N . ILE A 1 100 ? 2.735 -2.589 -5.175 1.00 86.56 100 ILE A N 1
ATOM 764 C CA . ILE A 1 100 ? 3.529 -2.741 -6.400 1.00 86.56 100 ILE A CA 1
ATOM 765 C C . ILE A 1 100 ? 4.383 -1.488 -6.599 1.00 86.56 100 ILE A C 1
ATOM 767 O O . ILE A 1 100 ? 3.852 -0.385 -6.757 1.00 86.56 100 ILE A O 1
ATOM 771 N N . ASN A 1 101 ? 5.706 -1.651 -6.588 1.00 80.69 101 ASN A N 1
ATOM 772 C CA . ASN A 1 101 ? 6.663 -0.556 -6.728 1.00 80.69 101 ASN A CA 1
ATOM 773 C C . ASN A 1 101 ? 7.406 -0.635 -8.067 1.00 80.69 101 ASN A C 1
ATOM 775 O O . ASN A 1 101 ? 8.222 -1.530 -8.276 1.00 80.69 101 ASN A O 1
ATOM 779 N N . MET A 1 102 ? 7.165 0.317 -8.968 1.00 68.50 102 MET A N 1
ATOM 780 C CA . MET A 1 102 ? 7.829 0.376 -10.276 1.00 68.50 102 MET A CA 1
ATOM 781 C C . MET A 1 102 ? 9.204 1.051 -10.157 1.00 68.50 102 MET A C 1
ATOM 783 O O . MET A 1 102 ? 9.299 2.180 -9.679 1.00 68.50 102 MET A O 1
ATOM 787 N N . MET A 1 103 ? 10.275 0.390 -10.616 1.00 56.47 103 MET A N 1
ATOM 788 C CA . MET A 1 103 ? 11.643 0.937 -10.539 1.00 56.47 103 MET A CA 1
ATOM 789 C C . MET A 1 103 ? 11.934 2.088 -11.526 1.00 56.47 103 MET A C 1
ATOM 791 O O . MET A 1 103 ? 12.945 2.768 -11.363 1.00 56.47 103 MET A O 1
ATOM 795 N N . ASN A 1 104 ? 11.075 2.372 -12.515 1.00 45.03 104 ASN A N 1
ATOM 796 C CA . ASN A 1 104 ? 11.418 3.290 -13.610 1.00 45.03 104 ASN A CA 1
ATOM 797 C C . ASN A 1 104 ? 10.596 4.592 -13.652 1.00 45.03 104 ASN A C 1
ATOM 799 O O . ASN A 1 104 ? 9.396 4.566 -13.893 1.00 45.03 104 ASN A O 1
ATOM 803 N N . ARG A 1 105 ? 11.323 5.714 -13.478 1.00 35.97 105 ARG A N 1
ATOM 804 C CA . ARG A 1 105 ? 11.168 7.132 -13.919 1.00 35.97 105 ARG A CA 1
ATOM 805 C C . ARG A 1 105 ? 9.819 7.870 -13.872 1.00 35.97 105 ARG A C 1
ATOM 807 O O . ARG A 1 105 ? 9.854 9.092 -13.785 1.00 35.97 105 ARG A O 1
ATOM 814 N N . PHE A 1 106 ? 8.678 7.203 -13.821 1.00 33.78 106 PHE A N 1
ATOM 815 C CA . PHE A 1 106 ? 7.371 7.809 -13.589 1.00 33.78 106 PHE A CA 1
ATOM 816 C C . PHE A 1 106 ? 6.747 7.058 -12.432 1.00 33.78 106 PHE A C 1
ATOM 818 O O . PHE A 1 106 ? 6.365 5.897 -12.561 1.00 33.78 106 PHE A O 1
ATOM 825 N N . ALA A 1 107 ? 6.732 7.684 -11.259 1.00 33.44 107 ALA A N 1
ATOM 826 C CA . ALA A 1 107 ? 6.160 7.048 -10.094 1.00 33.44 107 ALA A CA 1
ATOM 827 C C . ALA A 1 107 ? 4.694 6.728 -10.381 1.00 33.44 107 ALA A C 1
ATOM 829 O O . ALA A 1 107 ? 3.871 7.623 -10.512 1.00 33.44 107 ALA A O 1
ATOM 830 N N . SER A 1 108 ? 4.390 5.449 -10.511 1.00 35.31 108 SER A N 1
ATOM 831 C CA . SER A 1 108 ? 3.047 4.917 -10.388 1.00 35.31 108 SER A CA 1
ATOM 832 C C . SER A 1 108 ? 3.176 3.778 -9.394 1.00 35.31 108 SER A C 1
ATOM 834 O O . SER A 1 108 ? 3.508 2.642 -9.721 1.00 35.31 108 SER A O 1
ATOM 836 N N . LEU A 1 109 ? 3.021 4.111 -8.117 1.00 38.31 109 LEU A N 1
ATOM 837 C CA . LEU A 1 109 ? 2.781 3.087 -7.118 1.00 38.31 109 LEU A CA 1
ATOM 838 C C . LEU A 1 109 ? 1.344 2.627 -7.367 1.00 38.31 109 LEU A C 1
ATOM 840 O O . LEU A 1 109 ? 0.403 3.310 -6.972 1.00 38.31 109 LEU A O 1
ATOM 844 N N . SER A 1 110 ? 1.156 1.547 -8.119 1.00 36.22 110 SER A N 1
ATOM 845 C CA . SER A 1 110 ? -0.166 0.947 -8.284 1.00 36.22 110 SER A CA 1
ATOM 846 C C . SER A 1 110 ? -0.402 0.046 -7.081 1.00 36.22 110 SER A C 1
ATOM 848 O O . SER A 1 110 ? -0.087 -1.143 -7.101 1.00 36.22 110 SER A O 1
ATOM 850 N N . MET A 1 111 ? -0.921 0.614 -5.996 1.00 41.59 111 MET A N 1
ATOM 851 C CA . MET A 1 111 ? -1.324 -0.167 -4.837 1.00 41.59 111 MET A CA 1
ATOM 852 C C . MET A 1 111 ? -2.598 -0.928 -5.201 1.00 41.59 111 MET A C 1
ATOM 854 O O . MET A 1 111 ? -3.689 -0.356 -5.238 1.00 41.59 111 MET A O 1
ATOM 858 N N . ARG A 1 112 ? -2.458 -2.221 -5.511 1.00 37.09 112 ARG A N 1
ATOM 859 C CA . ARG A 1 112 ? -3.598 -3.121 -5.671 1.00 37.09 112 ARG A CA 1
ATOM 860 C C . ARG A 1 112 ? -3.974 -3.615 -4.288 1.00 37.09 112 ARG A C 1
ATOM 862 O O . ARG A 1 112 ? -3.425 -4.595 -3.809 1.00 37.09 112 ARG A O 1
ATOM 869 N N . LEU A 1 113 ? -4.900 -2.933 -3.624 1.00 41.34 113 LEU A N 1
ATOM 870 C CA . LEU A 1 113 ? -5.437 -3.475 -2.386 1.00 41.34 113 LEU A CA 1
ATOM 871 C C . LEU A 1 113 ? -6.278 -4.706 -2.714 1.00 41.34 113 LEU A C 1
ATOM 873 O O . LEU A 1 113 ? -6.971 -4.729 -3.725 1.00 41.34 113 LEU A O 1
ATOM 877 N N . VAL A 1 114 ? -6.195 -5.755 -1.909 1.00 43.41 114 VAL A N 1
ATOM 878 C CA . VAL A 1 114 ? -6.980 -6.970 -2.123 1.00 43.41 114 VAL A CA 1
ATOM 879 C C . VAL A 1 114 ? -8.102 -7.025 -1.110 1.00 43.41 114 VAL A C 1
ATOM 881 O O . VAL A 1 114 ? -7.886 -7.352 0.048 1.00 43.41 114 VAL A O 1
ATOM 884 N N . LEU A 1 115 ? -9.262 -6.629 -1.632 1.00 42.22 115 LEU A N 1
ATOM 885 C CA . LEU A 1 115 ? -10.649 -6.995 -1.350 1.00 42.22 115 LEU A CA 1
ATOM 886 C C . LEU A 1 115 ? -11.010 -7.671 -0.025 1.00 42.22 115 LEU A C 1
ATOM 888 O O . LEU A 1 115 ? -10.521 -8.749 0.294 1.00 42.22 115 LEU A O 1
ATOM 892 N N . ARG A 1 116 ? -12.046 -7.062 0.578 1.00 39.34 116 ARG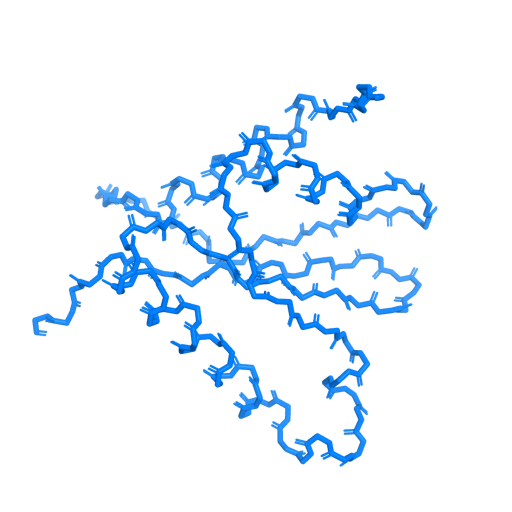 A N 1
ATOM 893 C CA . ARG A 1 116 ? -13.210 -7.667 1.244 1.00 39.34 116 ARG A CA 1
ATOM 894 C C . ARG A 1 116 ? -12.905 -8.919 2.057 1.00 39.34 116 ARG A C 1
ATOM 896 O O . ARG A 1 116 ? -12.706 -10.002 1.512 1.00 39.34 116 ARG A O 1
ATOM 903 N N . GLY A 1 117 ? -13.026 -8.757 3.375 1.00 38.78 117 GLY A N 1
ATOM 904 C CA . GLY A 1 117 ? -13.234 -9.869 4.289 1.00 38.78 117 GLY A CA 1
ATOM 905 C C . GLY A 1 117 ? -14.201 -10.876 3.674 1.00 38.78 117 GLY A C 1
ATOM 906 O O . GLY A 1 117 ? -15.301 -10.515 3.265 1.00 38.78 117 GLY A O 1
ATOM 907 N N . CYS A 1 118 ? -13.691 -12.093 3.521 1.00 37.22 118 CYS A N 1
ATOM 908 C CA . CYS A 1 118 ? -14.404 -13.347 3.361 1.00 37.22 118 CYS A CA 1
ATOM 909 C C . CYS A 1 118 ? -15.931 -13.209 3.237 1.00 37.22 118 CYS A C 1
ATOM 911 O O . CYS A 1 118 ? -16.639 -13.307 4.228 1.00 37.22 118 CYS A O 1
ATOM 913 N N . HIS A 1 119 ? -16.422 -13.035 2.015 1.00 37.34 119 HIS A N 1
ATOM 914 C CA . HIS A 1 119 ? -17.729 -13.546 1.610 1.00 37.34 119 HIS A CA 1
ATOM 915 C C . HIS A 1 119 ? -17.504 -14.282 0.292 1.00 37.34 119 HIS A C 1
ATOM 917 O O . HIS A 1 119 ? -17.710 -13.747 -0.794 1.00 37.34 119 HIS A O 1
ATOM 923 N N . TYR A 1 120 ? -16.927 -15.476 0.421 1.00 33.28 120 TYR A N 1
ATOM 924 C CA . TYR A 1 120 ? -17.398 -16.599 -0.372 1.00 33.28 120 TYR A CA 1
ATOM 925 C C . TYR A 1 120 ? -18.490 -17.221 0.495 1.00 33.28 120 TYR A C 1
ATOM 927 O O . TYR A 1 120 ? -18.170 -17.961 1.425 1.00 33.28 120 TYR A O 1
ATOM 935 N N . ASP A 1 121 ? -19.723 -16.782 0.267 1.00 32.28 121 ASP A N 1
ATOM 936 C CA . ASP A 1 121 ? -20.857 -17.699 0.322 1.00 32.28 121 ASP A CA 1
ATOM 937 C C . ASP A 1 121 ? -20.904 -18.409 -1.039 1.00 32.28 121 ASP A C 1
ATOM 939 O O . ASP A 1 121 ? -20.642 -17.714 -2.056 1.00 32.28 121 ASP A O 1
#